Protein AF-A0A2N1LAY5-F1 (afdb_monomer_lite)

Structure (mmCIF, N/CA/C/O backbone):
data_AF-A0A2N1LAY5-F1
#
_entry.id   AF-A0A2N1LAY5-F1
#
loop_
_atom_site.group_PDB
_atom_site.id
_atom_site.type_symbol
_atom_site.label_atom_id
_atom_site.label_alt_id
_atom_site.label_comp_id
_atom_site.label_asym_id
_atom_site.label_entity_id
_atom_site.label_seq_id
_atom_site.pdbx_PDB_ins_code
_atom_site.Cartn_x
_atom_site.Cartn_y
_atom_site.Cartn_z
_atom_site.occupancy
_atom_site.B_iso_or_equiv
_atom_site.auth_seq_id
_atom_site.auth_comp_id
_atom_site.auth_asym_id
_atom_site.auth_atom_id
_atom_site.pdbx_PDB_model_num
ATOM 1 N N . MET A 1 1 ? -2.493 32.614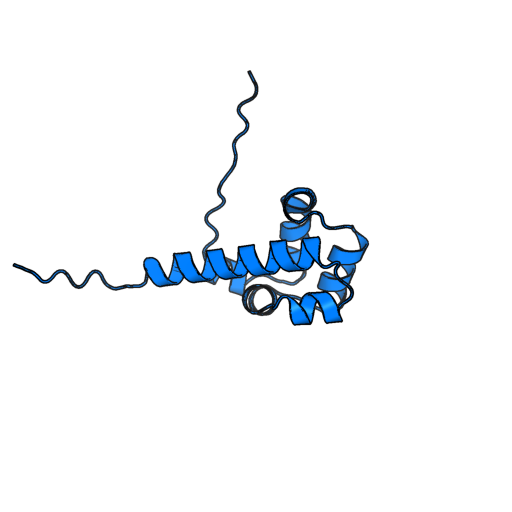 -8.424 1.00 39.72 1 MET A N 1
ATOM 2 C CA . MET A 1 1 ? -3.394 31.783 -9.249 1.00 39.72 1 MET A CA 1
ATOM 3 C C . MET A 1 1 ? -2.814 30.390 -9.194 1.00 39.72 1 MET A C 1
ATOM 5 O O . MET A 1 1 ? -1.848 30.111 -9.893 1.00 39.72 1 MET A O 1
ATOM 9 N N . ASP A 1 2 ? -3.304 29.595 -8.252 1.00 38.09 2 ASP A N 1
ATOM 10 C CA . ASP A 1 2 ? -2.724 28.301 -7.916 1.00 38.09 2 ASP A CA 1
ATOM 11 C C . ASP A 1 2 ? -3.107 27.286 -8.988 1.00 38.09 2 ASP A C 1
ATOM 13 O O . ASP A 1 2 ? -4.271 26.917 -9.142 1.00 38.09 2 ASP A O 1
ATOM 17 N N . ALA A 1 3 ? -2.117 26.864 -9.770 1.00 45.06 3 ALA A N 1
ATOM 18 C CA . ALA A 1 3 ? -2.261 25.723 -10.649 1.00 45.06 3 ALA A CA 1
ATOM 19 C C . ALA A 1 3 ? -2.268 24.468 -9.770 1.00 45.06 3 ALA A C 1
ATOM 21 O O . ALA A 1 3 ? -1.220 23.993 -9.332 1.00 45.06 3 ALA A O 1
ATOM 22 N N . SER A 1 4 ? -3.457 23.933 -9.488 1.00 46.53 4 SER A N 1
ATOM 23 C CA . SER A 1 4 ? -3.603 22.557 -9.019 1.00 46.53 4 SER A CA 1
ATOM 24 C C . SER A 1 4 ? -3.133 21.622 -10.129 1.00 46.53 4 SER A C 1
ATOM 26 O O . SER A 1 4 ? -3.915 21.158 -10.958 1.00 46.53 4 SER A O 1
ATOM 28 N N . THR A 1 5 ? -1.832 21.357 -10.164 1.00 37.12 5 THR A N 1
ATOM 29 C CA . THR A 1 5 ? -1.259 20.317 -11.008 1.00 37.12 5 THR A CA 1
ATOM 30 C C . THR A 1 5 ? -1.666 18.979 -10.404 1.00 37.12 5 THR A C 1
ATOM 32 O O . THR A 1 5 ? -0.993 18.434 -9.533 1.00 37.12 5 THR A O 1
ATOM 35 N N . SER A 1 6 ? -2.814 18.458 -10.840 1.00 44.81 6 SER A N 1
ATOM 36 C CA . SER A 1 6 ? -3.151 17.044 -10.693 1.00 44.81 6 SER A CA 1
ATOM 37 C C . SER A 1 6 ? -2.168 16.260 -11.560 1.00 44.81 6 SER A C 1
ATOM 39 O O . SER A 1 6 ? -2.415 15.989 -12.735 1.00 44.81 6 SER A O 1
ATOM 41 N N . THR A 1 7 ? -0.985 15.983 -11.015 1.00 39.00 7 THR A N 1
ATOM 42 C CA . THR A 1 7 ? 0.030 15.170 -11.679 1.00 39.00 7 THR A CA 1
ATOM 43 C C . THR A 1 7 ? -0.504 13.745 -11.737 1.00 39.00 7 THR A C 1
ATOM 45 O O . THR A 1 7 ? -0.444 12.987 -10.762 1.00 39.00 7 THR A O 1
ATOM 48 N N . HIS A 1 8 ? -1.073 13.388 -12.885 1.00 46.09 8 HIS A N 1
ATOM 49 C CA . HIS A 1 8 ? -1.383 12.013 -13.240 1.00 46.09 8 HIS A CA 1
ATOM 50 C C . HIS A 1 8 ? -0.041 11.309 -13.476 1.00 46.09 8 HIS A C 1
ATOM 52 O O . HIS A 1 8 ? 0.462 11.255 -14.595 1.00 46.09 8 HIS A O 1
ATOM 58 N N . VAL A 1 9 ? 0.610 10.880 -12.391 1.00 53.88 9 VAL A N 1
ATOM 59 C CA . VAL A 1 9 ? 1.895 10.178 -12.454 1.00 53.88 9 VAL A CA 1
ATOM 60 C C . VAL A 1 9 ? 1.638 8.868 -13.191 1.00 53.88 9 VAL A C 1
ATOM 62 O O . VAL A 1 9 ? 0.967 7.981 -12.667 1.00 53.88 9 VAL A O 1
ATOM 65 N N . ASN A 1 10 ? 2.090 8.788 -14.439 1.00 59.22 10 ASN A N 1
ATOM 66 C CA . ASN A 1 10 ? 2.021 7.570 -15.231 1.00 59.22 10 ASN A CA 1
ATOM 67 C C . ASN A 1 10 ? 3.197 6.691 -14.784 1.00 59.22 10 ASN A C 1
ATOM 69 O O . ASN A 1 10 ? 4.321 6.854 -15.253 1.00 59.22 10 ASN A O 1
ATOM 73 N N . LEU A 1 11 ? 2.967 5.874 -13.756 1.00 70.25 11 LEU A N 1
ATOM 74 C CA . LEU A 1 11 ? 3.947 4.912 -13.263 1.00 70.25 11 LEU A CA 1
ATOM 75 C C . LEU A 1 11 ? 3.851 3.659 -14.131 1.00 70.25 11 LEU A C 1
ATOM 77 O O . LEU A 1 11 ? 2.778 3.068 -14.230 1.00 70.25 11 LEU A O 1
ATOM 81 N N . SER A 1 12 ? 4.955 3.237 -14.751 1.00 80.88 12 SER A N 1
ATOM 82 C CA . SER A 1 12 ? 4.965 1.939 -15.428 1.00 80.88 12 SER A CA 1
ATOM 83 C C . SER A 1 12 ? 4.893 0.811 -14.398 1.00 80.88 12 SER A C 1
ATOM 85 O O . SER A 1 12 ? 5.490 0.902 -13.321 1.00 80.88 12 SER A O 1
ATOM 87 N N . VAL A 1 13 ? 4.188 -0.271 -14.737 1.00 80.81 13 VAL A N 1
ATOM 88 C CA . VAL A 1 13 ? 4.102 -1.474 -13.893 1.00 80.81 13 VAL A CA 1
ATOM 89 C C . VAL A 1 13 ? 5.493 -2.017 -13.570 1.00 80.81 13 VAL A C 1
ATOM 91 O O . VAL A 1 13 ? 5.762 -2.295 -12.410 1.00 80.81 13 VAL A O 1
ATOM 94 N N . GLU A 1 14 ?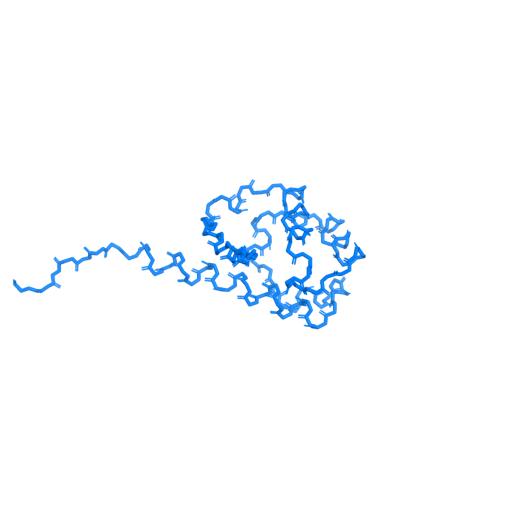 6.404 -2.059 -14.545 1.00 82.81 14 GLU A N 1
ATOM 95 C CA . GLU A 1 14 ? 7.793 -2.502 -14.349 1.00 82.81 14 GLU A CA 1
ATOM 96 C C . GLU A 1 14 ? 8.527 -1.687 -13.270 1.00 82.81 14 GLU A C 1
ATOM 98 O O . GLU A 1 14 ? 9.215 -2.249 -12.418 1.00 82.81 14 GLU A O 1
ATOM 103 N N . THR A 1 15 ? 8.325 -0.363 -13.245 1.00 86.81 15 THR A N 1
ATOM 104 C CA . THR A 1 15 ? 8.911 0.494 -12.204 1.00 86.81 15 THR A CA 1
ATOM 105 C C . THR A 1 15 ? 8.371 0.119 -10.830 1.00 86.81 15 THR A C 1
ATOM 107 O O . THR A 1 15 ? 9.142 0.001 -9.879 1.00 86.81 15 THR A O 1
ATOM 110 N N . VAL A 1 16 ? 7.052 -0.069 -10.725 1.00 88.81 16 VAL A N 1
ATOM 111 C CA . VAL A 1 16 ? 6.397 -0.396 -9.455 1.00 88.81 16 VAL A CA 1
ATOM 112 C C . VAL A 1 16 ? 6.767 -1.803 -8.999 1.00 88.81 16 VAL A C 1
ATOM 114 O O . VAL A 1 16 ? 7.024 -1.973 -7.818 1.00 88.81 16 VAL A O 1
ATOM 117 N N . GLU A 1 17 ? 6.878 -2.795 -9.886 1.00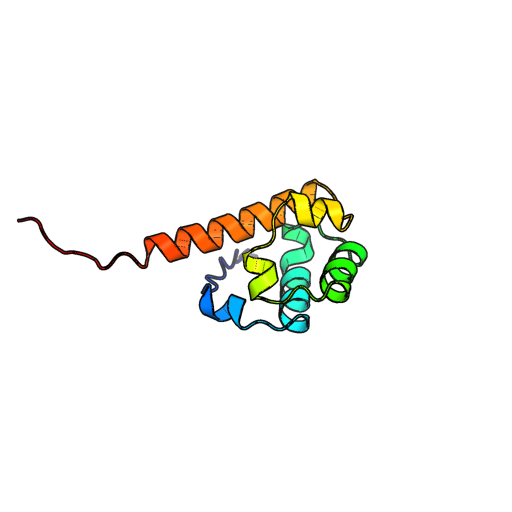 91.25 17 GLU A N 1
ATOM 118 C CA . GLU A 1 17 ? 7.303 -4.158 -9.529 1.00 91.25 17 GLU A CA 1
ATOM 119 C C . GLU A 1 17 ? 8.670 -4.187 -8.834 1.00 91.25 17 GLU A C 1
ATOM 121 O O . GLU A 1 17 ? 8.874 -4.983 -7.913 1.00 91.25 17 GLU A O 1
ATOM 126 N N . GLY A 1 18 ? 9.586 -3.308 -9.251 1.00 92.94 18 GLY A N 1
ATOM 127 C CA . GLY A 1 18 ? 10.925 -3.174 -8.677 1.00 92.94 18 GLY A CA 1
ATOM 128 C C . GLY A 1 18 ? 10.982 -2.449 -7.328 1.00 92.94 18 GLY A C 1
ATOM 129 O O . GLY A 1 18 ? 12.058 -2.351 -6.737 1.00 92.94 18 GLY A O 1
ATOM 130 N N . TRP A 1 19 ? 9.865 -1.921 -6.820 1.00 96.12 19 TRP A N 1
ATOM 131 C CA . TRP A 1 19 ? 9.860 -1.156 -5.575 1.00 96.12 19 TRP A CA 1
ATOM 132 C C . TRP A 1 19 ? 10.163 -2.013 -4.349 1.00 96.12 19 TRP A C 1
ATOM 134 O O . TRP A 1 19 ? 9.559 -3.062 -4.110 1.00 96.12 19 TRP A O 1
ATOM 144 N N . SER A 1 20 ? 11.050 -1.496 -3.500 1.00 97.88 20 SER A N 1
ATOM 145 C CA . SER A 1 20 ? 11.221 -2.000 -2.140 1.00 97.88 20 SER A CA 1
ATOM 146 C C . SER A 1 20 ? 10.022 -1.626 -1.256 1.00 97.88 20 SER A C 1
ATOM 148 O O . SER A 1 20 ? 9.217 -0.759 -1.600 1.00 97.88 20 SER A O 1
ATOM 150 N N . VAL A 1 21 ? 9.939 -2.226 -0.066 1.00 97.88 21 VAL A N 1
ATOM 151 C CA . VAL A 1 21 ? 8.945 -1.854 0.960 1.00 97.88 21 VAL A CA 1
ATOM 152 C C . VAL A 1 21 ? 9.036 -0.362 1.315 1.00 97.88 21 VAL A C 1
ATOM 154 O O . VAL A 1 21 ? 8.017 0.301 1.503 1.00 97.88 21 VAL A O 1
ATOM 157 N N . VAL A 1 22 ? 10.254 0.193 1.343 1.00 97.81 22 VAL A N 1
ATOM 158 C CA . VAL A 1 22 ? 10.492 1.619 1.616 1.00 97.81 22 VAL A CA 1
ATOM 159 C C . VAL A 1 22 ? 9.887 2.487 0.514 1.00 97.81 22 VAL A C 1
ATOM 161 O O . VAL A 1 22 ? 9.189 3.452 0.815 1.00 97.81 22 VAL A O 1
ATOM 164 N N . ASN A 1 23 ? 10.068 2.110 -0.755 1.00 97.00 23 ASN A N 1
ATOM 165 C CA . ASN A 1 23 ? 9.504 2.866 -1.875 1.00 97.00 23 ASN A CA 1
ATOM 166 C C . ASN A 1 23 ? 7.969 2.811 -1.890 1.00 97.00 23 ASN A C 1
ATOM 168 O O . ASN A 1 23 ? 7.325 3.833 -2.123 1.00 97.00 23 ASN A O 1
ATOM 172 N N . VAL A 1 24 ? 7.369 1.656 -1.573 1.00 96.88 24 VAL A N 1
ATOM 173 C CA . VAL A 1 24 ? 5.906 1.541 -1.421 1.00 96.88 24 VAL A CA 1
ATOM 174 C C . VAL A 1 24 ? 5.410 2.456 -0.302 1.00 96.88 24 VAL A C 1
ATOM 176 O O . VAL A 1 24 ? 4.447 3.198 -0.492 1.00 96.88 24 VAL A O 1
ATOM 179 N N . LYS A 1 25 ? 6.082 2.470 0.852 1.00 97.62 25 LYS A N 1
ATOM 180 C CA . LYS A 1 25 ? 5.743 3.372 1.961 1.00 97.62 25 LYS A CA 1
ATOM 181 C C . LYS A 1 25 ? 5.836 4.844 1.566 1.00 97.62 25 LYS A C 1
ATOM 183 O O . LYS A 1 25 ? 4.938 5.617 1.898 1.00 97.62 25 LYS A O 1
ATOM 188 N N . GLU A 1 26 ? 6.907 5.258 0.898 1.00 96.75 26 GLU A N 1
ATOM 189 C CA . GLU A 1 26 ? 7.073 6.636 0.419 1.00 96.75 26 GLU A CA 1
ATOM 190 C C . GLU A 1 26 ? 5.956 7.022 -0.553 1.00 96.75 26 GLU A C 1
ATOM 192 O O . GLU A 1 26 ? 5.342 8.083 -0.408 1.00 96.75 26 GLU A O 1
ATOM 197 N N . PHE A 1 27 ? 5.616 6.126 -1.480 1.00 95.00 27 PHE A N 1
ATOM 198 C CA . PHE A 1 27 ? 4.508 6.323 -2.404 1.00 95.00 27 PHE A CA 1
ATOM 199 C C . PHE A 1 27 ? 3.172 6.492 -1.669 1.00 95.00 27 PHE A C 1
ATOM 201 O O . PHE A 1 27 ? 2.465 7.478 -1.898 1.00 95.00 27 PHE A O 1
ATOM 208 N N . LEU A 1 28 ? 2.842 5.587 -0.745 1.00 95.94 28 LEU A N 1
ATOM 209 C CA . LEU A 1 28 ? 1.614 5.661 0.051 1.00 95.94 28 LEU A CA 1
ATOM 210 C C . LEU A 1 28 ? 1.550 6.943 0.886 1.00 95.94 28 LEU A C 1
ATOM 212 O O . LEU A 1 28 ? 0.485 7.548 0.982 1.00 95.94 28 LEU A O 1
ATOM 216 N N . ASN A 1 29 ? 2.680 7.403 1.430 1.00 96.75 29 ASN A N 1
ATOM 217 C CA . ASN A 1 29 ? 2.764 8.690 2.120 1.00 96.75 29 ASN A CA 1
ATOM 218 C C . ASN A 1 29 ? 2.499 9.869 1.179 1.00 96.75 29 ASN A C 1
ATOM 220 O O . ASN A 1 29 ? 1.722 10.757 1.524 1.00 96.75 29 ASN A O 1
ATOM 224 N N . SER A 1 30 ? 3.076 9.859 -0.025 1.00 94.88 30 SER A N 1
ATOM 225 C CA . SER A 1 30 ? 2.866 10.913 -1.032 1.00 94.88 30 SER A CA 1
ATOM 226 C C . SER A 1 30 ? 1.419 10.996 -1.542 1.00 94.88 30 SER A C 1
ATOM 228 O O . SER A 1 30 ? 0.984 12.035 -2.038 1.00 94.88 30 SER A O 1
ATOM 230 N N . LYS A 1 31 ? 0.659 9.901 -1.418 1.00 93.00 31 LYS A N 1
ATOM 231 C CA . LYS A 1 31 ? -0.750 9.776 -1.824 1.00 93.00 31 LYS A CA 1
ATOM 232 C C . LYS A 1 31 ? -1.685 9.542 -0.637 1.00 93.00 31 LYS A C 1
ATOM 234 O O . LYS A 1 31 ? -2.805 9.066 -0.825 1.00 93.00 31 LYS A O 1
ATOM 239 N N . ARG A 1 32 ? -1.251 9.892 0.577 1.00 94.00 32 ARG A N 1
ATOM 240 C CA . ARG A 1 32 ? -1.985 9.620 1.819 1.00 94.00 32 ARG A CA 1
ATOM 241 C C . ARG A 1 32 ? -3.427 10.108 1.754 1.00 94.00 32 ARG A C 1
ATOM 243 O O . ARG A 1 32 ? -4.339 9.319 1.989 1.00 94.00 32 ARG A O 1
ATOM 250 N N . ASP A 1 33 ? -3.626 11.368 1.378 1.00 94.12 33 ASP A N 1
ATOM 251 C CA . ASP A 1 33 ? -4.953 11.990 1.329 1.00 94.12 33 ASP A CA 1
ATOM 252 C C . ASP A 1 33 ? -5.828 11.377 0.231 1.00 94.12 33 ASP A C 1
ATOM 254 O O . ASP A 1 33 ? -7.013 11.120 0.445 1.00 94.12 33 ASP A O 1
ATOM 258 N N . TYR A 1 34 ? -5.222 11.047 -0.915 1.00 93.06 34 TYR A N 1
ATOM 259 C CA . TYR A 1 34 ? -5.898 10.384 -2.032 1.00 93.06 34 TYR A CA 1
ATOM 260 C C . TYR A 1 34 ? -6.453 9.011 -1.629 1.00 93.06 34 TYR A C 1
ATOM 262 O O . TYR A 1 34 ? -7.588 8.671 -1.962 1.00 93.06 34 TYR A O 1
ATOM 270 N N . PHE A 1 35 ? -5.679 8.232 -0.872 1.00 95.44 35 PHE A N 1
ATOM 271 C CA . PHE A 1 35 ? -6.128 6.942 -0.350 1.00 95.44 35 PHE A CA 1
ATOM 272 C C . PHE A 1 35 ? -6.901 7.054 0.971 1.00 95.44 35 PHE A C 1
ATOM 274 O O . PHE A 1 35 ? -7.534 6.082 1.376 1.00 95.44 35 PHE A O 1
ATOM 281 N N . SER A 1 36 ? -6.902 8.224 1.616 1.00 96.81 36 SER A N 1
ATOM 282 C CA . SER A 1 36 ? -7.442 8.456 2.964 1.00 96.81 36 SER A CA 1
ATOM 283 C C . SER A 1 36 ? -6.801 7.562 4.042 1.00 96.81 36 SER A C 1
ATOM 285 O O . SER A 1 36 ? -7.478 7.088 4.958 1.00 96.81 36 SER A O 1
ATOM 287 N N . LEU A 1 37 ? -5.494 7.316 3.918 1.00 96.56 37 LEU A N 1
ATOM 288 C CA . LEU A 1 37 ? -4.722 6.456 4.820 1.00 96.56 37 LEU A CA 1
ATOM 289 C C . LEU A 1 37 ? -4.305 7.180 6.104 1.00 96.56 37 LEU A C 1
ATOM 291 O O . LEU A 1 37 ? -3.944 8.355 6.091 1.00 96.56 37 LEU A O 1
ATOM 295 N N . SER A 1 38 ? -4.289 6.443 7.209 1.00 97.12 38 SER A N 1
ATOM 296 C CA . SER A 1 38 ? -3.632 6.840 8.459 1.00 97.12 38 SER A CA 1
ATOM 297 C C . SER A 1 38 ? -2.175 6.363 8.517 1.00 97.12 38 SER A C 1
ATOM 299 O O . SER A 1 38 ? -1.794 5.414 7.829 1.00 97.12 38 SER A O 1
ATOM 301 N N . ASP A 1 39 ? -1.369 6.968 9.398 1.00 97.31 39 ASP A N 1
ATOM 302 C CA . ASP A 1 39 ? -0.003 6.500 9.688 1.00 97.31 39 ASP A CA 1
ATOM 303 C C . ASP A 1 39 ? 0.022 5.027 10.119 1.00 97.31 39 ASP A C 1
ATOM 305 O O . ASP A 1 39 ? 0.905 4.270 9.719 1.00 97.31 39 ASP A O 1
ATOM 309 N N . THR A 1 40 ? -0.981 4.601 10.892 1.00 97.69 40 THR A N 1
ATOM 310 C CA . THR A 1 40 ? -1.133 3.210 11.328 1.00 97.69 40 THR A CA 1
ATOM 311 C C . THR A 1 40 ? -1.332 2.267 10.146 1.00 97.69 40 THR A C 1
ATOM 313 O O . THR A 1 40 ? -0.668 1.238 10.078 1.00 97.69 40 THR A O 1
ATOM 316 N N . GLU A 1 41 ? -2.204 2.614 9.196 1.00 97.94 41 GLU A N 1
ATOM 317 C CA . GLU A 1 41 ? -2.467 1.785 8.011 1.00 97.94 41 GLU A CA 1
ATOM 318 C C . GLU A 1 41 ? -1.227 1.682 7.108 1.00 97.94 41 GLU A C 1
ATOM 320 O O . GLU A 1 41 ? -0.912 0.598 6.621 1.00 97.94 41 GLU A O 1
ATOM 325 N N . ILE A 1 42 ? -0.462 2.766 6.948 1.00 97.81 42 ILE A N 1
ATOM 326 C CA . ILE A 1 42 ? 0.812 2.738 6.208 1.00 97.81 42 ILE A CA 1
ATOM 327 C C . ILE A 1 42 ? 1.844 1.860 6.932 1.00 97.81 42 ILE A C 1
ATOM 329 O O . ILE A 1 42 ? 2.500 1.029 6.304 1.00 97.81 42 ILE A O 1
ATOM 333 N N . GLY A 1 43 ? 1.954 1.996 8.256 1.00 97.75 43 GLY A N 1
ATOM 334 C CA . GLY A 1 43 ? 2.851 1.179 9.075 1.00 97.75 43 GLY A CA 1
ATOM 335 C C . GLY A 1 43 ? 2.495 -0.311 9.060 1.00 97.75 43 GLY A C 1
ATOM 336 O O . GLY A 1 43 ? 3.388 -1.153 9.096 1.00 97.75 43 GLY A O 1
ATOM 337 N N . ILE A 1 44 ? 1.210 -0.660 8.949 1.00 97.50 44 ILE A N 1
ATOM 338 C CA . ILE A 1 44 ? 0.759 -2.047 8.767 1.00 97.50 44 ILE A CA 1
ATOM 339 C C . ILE A 1 44 ? 1.296 -2.618 7.450 1.00 97.50 44 ILE A C 1
ATOM 341 O O . ILE A 1 44 ? 1.825 -3.728 7.452 1.00 97.50 44 ILE A O 1
ATOM 345 N N . LEU A 1 45 ? 1.194 -1.879 6.343 1.00 97.19 45 LEU A N 1
ATOM 346 C CA . LEU A 1 45 ? 1.675 -2.343 5.036 1.00 97.19 45 LEU A CA 1
ATOM 347 C C . LEU A 1 45 ? 3.205 -2.479 5.011 1.00 97.19 45 LEU A C 1
ATOM 349 O O . LEU A 1 45 ? 3.725 -3.480 4.521 1.00 97.19 45 LEU A O 1
ATOM 353 N N . GLU A 1 46 ? 3.924 -1.536 5.623 1.00 97.94 46 GLU A N 1
ATOM 354 C CA . GLU A 1 46 ? 5.377 -1.638 5.813 1.00 97.94 46 GLU A CA 1
ATOM 355 C C . GLU A 1 46 ? 5.752 -2.871 6.651 1.00 97.94 46 GLU A C 1
ATOM 357 O O . GLU A 1 46 ? 6.599 -3.666 6.245 1.00 97.94 46 GLU A O 1
ATOM 362 N N . LYS A 1 47 ? 5.093 -3.075 7.798 1.00 97.88 47 LYS A N 1
ATOM 363 C CA . LYS A 1 47 ? 5.370 -4.194 8.712 1.00 97.88 47 LYS A CA 1
ATOM 364 C C . LYS A 1 47 ? 5.090 -5.560 8.080 1.00 97.88 47 LYS A C 1
ATOM 366 O O . LYS A 1 47 ? 5.782 -6.522 8.403 1.00 97.88 47 LYS A O 1
ATOM 371 N N . ASN A 1 48 ? 4.095 -5.649 7.199 1.00 97.38 48 ASN A N 1
ATOM 372 C CA . ASN A 1 48 ? 3.787 -6.870 6.447 1.00 97.38 48 ASN A CA 1
ATOM 373 C C . ASN A 1 48 ? 4.679 -7.051 5.207 1.00 97.38 48 ASN A C 1
ATOM 375 O O . ASN A 1 48 ? 4.489 -8.002 4.456 1.00 97.38 48 ASN A O 1
ATOM 379 N N . GLY A 1 49 ? 5.661 -6.170 4.992 1.00 97.31 49 GLY A N 1
ATOM 380 C CA . GLY A 1 49 ? 6.644 -6.320 3.926 1.00 97.31 49 GLY A CA 1
ATOM 381 C C . GLY A 1 49 ? 6.059 -6.142 2.528 1.00 97.31 49 GLY A C 1
ATOM 382 O O . GLY A 1 49 ? 6.563 -6.749 1.584 1.00 97.31 49 GLY A O 1
ATOM 383 N N . ILE A 1 50 ? 5.010 -5.324 2.382 1.00 97.75 50 ILE A N 1
ATOM 384 C CA . ILE A 1 50 ? 4.382 -5.069 1.083 1.00 97.75 50 ILE A CA 1
ATOM 385 C C . ILE A 1 50 ? 5.363 -4.295 0.194 1.00 97.75 50 ILE A C 1
ATOM 387 O O . ILE A 1 50 ? 5.547 -3.086 0.330 1.00 97.75 50 ILE A O 1
ATOM 391 N N . ASN A 1 51 ? 6.027 -5.028 -0.697 1.00 97.31 51 ASN A N 1
ATOM 392 C CA . ASN A 1 51 ? 6.901 -4.503 -1.740 1.00 97.31 51 ASN A CA 1
ATOM 393 C C . ASN A 1 51 ? 6.109 -4.234 -3.029 1.00 97.31 51 ASN A C 1
ATOM 395 O O . ASN A 1 51 ? 4.902 -4.450 -3.083 1.00 97.31 51 ASN A O 1
ATOM 399 N N . GLY A 1 52 ? 6.784 -3.763 -4.070 1.00 94.75 52 GLY A N 1
ATOM 400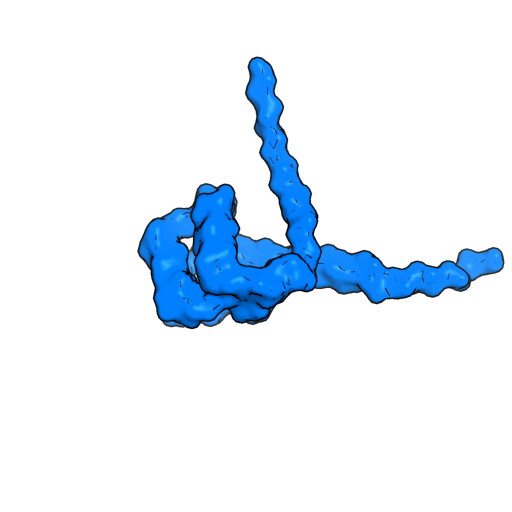 C CA . GLY A 1 52 ? 6.179 -3.396 -5.344 1.00 94.75 52 GLY A CA 1
ATOM 401 C C . GLY A 1 52 ? 5.309 -4.472 -5.990 1.00 94.75 52 GLY A C 1
ATOM 402 O O . GLY A 1 52 ? 4.149 -4.234 -6.321 1.00 94.75 52 GLY A O 1
ATOM 403 N N . ARG A 1 53 ? 5.853 -5.686 -6.114 1.00 94.38 53 ARG A N 1
ATOM 404 C CA . ARG A 1 53 ? 5.137 -6.845 -6.667 1.00 94.38 53 ARG A CA 1
ATOM 405 C C . ARG A 1 53 ? 3.910 -7.209 -5.830 1.00 94.38 53 ARG A C 1
ATOM 407 O O . ARG A 1 53 ? 2.838 -7.397 -6.389 1.00 94.38 53 ARG A O 1
ATOM 414 N N . ALA A 1 54 ? 4.054 -7.257 -4.505 1.00 95.88 54 ALA A N 1
ATOM 415 C CA . ALA A 1 54 ? 2.933 -7.525 -3.605 1.00 95.88 54 ALA A CA 1
ATOM 416 C C . ALA A 1 54 ? 1.875 -6.412 -3.667 1.00 95.88 54 ALA A C 1
ATOM 418 O O . ALA A 1 54 ? 0.686 -6.691 -3.643 1.00 95.88 54 ALA A O 1
ATOM 419 N N . PHE A 1 55 ? 2.296 -5.152 -3.789 1.00 95.62 55 PHE A N 1
ATOM 420 C CA . PHE A 1 55 ? 1.401 -4.006 -3.919 1.00 95.62 55 PHE A CA 1
ATOM 421 C C . PHE A 1 55 ? 0.579 -4.054 -5.211 1.00 95.62 55 PHE A C 1
ATOM 423 O O . PHE A 1 55 ? -0.592 -3.692 -5.196 1.00 95.62 55 PHE A O 1
ATOM 430 N N . LEU A 1 56 ? 1.166 -4.511 -6.318 1.00 93.00 56 LEU A N 1
ATOM 431 C CA . LEU A 1 56 ? 0.459 -4.662 -7.591 1.00 93.00 56 LEU A CA 1
ATOM 432 C C . LEU A 1 56 ? -0.520 -5.841 -7.613 1.00 93.00 56 LEU A C 1
ATOM 434 O O . LEU A 1 56 ? -1.456 -5.821 -8.403 1.00 93.00 56 LEU A O 1
ATOM 438 N N . ASP A 1 57 ? -0.330 -6.844 -6.761 1.00 93.06 57 ASP A N 1
ATOM 439 C CA . ASP A 1 57 ? -1.227 -8.005 -6.668 1.00 93.06 57 ASP A CA 1
ATOM 440 C C . ASP A 1 57 ? -2.247 -7.876 -5.521 1.00 93.06 57 ASP A C 1
ATOM 442 O O . ASP A 1 57 ? -3.126 -8.719 -5.356 1.00 93.06 57 ASP A O 1
ATOM 446 N N . ILE A 1 58 ? -2.156 -6.808 -4.718 1.00 94.69 58 ILE A N 1
ATOM 447 C CA . ILE A 1 58 ? -2.921 -6.703 -3.477 1.00 94.69 58 ILE A CA 1
ATOM 448 C C . ILE A 1 58 ? -4.424 -6.564 -3.731 1.00 94.69 58 ILE A C 1
ATOM 450 O O . ILE A 1 58 ? -4.907 -5.691 -4.465 1.00 94.69 58 ILE A O 1
ATOM 454 N N . THR A 1 59 ? -5.194 -7.392 -3.040 1.00 95.38 59 THR A N 1
ATOM 455 C CA . THR A 1 59 ? -6.653 -7.381 -3.105 1.00 95.38 59 THR A CA 1
ATOM 456 C C . THR A 1 59 ? -7.270 -6.537 -1.992 1.00 95.38 59 THR A C 1
ATOM 458 O O . THR A 1 59 ? -6.677 -6.255 -0.945 1.00 95.38 59 THR A O 1
ATOM 461 N N . LYS A 1 60 ? -8.527 -6.131 -2.196 1.00 96.81 60 LYS A N 1
ATOM 462 C CA . LYS A 1 60 ? -9.309 -5.440 -1.161 1.00 96.81 60 LYS A CA 1
ATOM 463 C C . LYS A 1 60 ? -9.478 -6.337 0.072 1.00 96.81 60 LYS A C 1
ATOM 465 O O . LYS A 1 60 ? -9.438 -5.844 1.194 1.00 96.81 60 LYS A O 1
ATOM 470 N N . GLU A 1 61 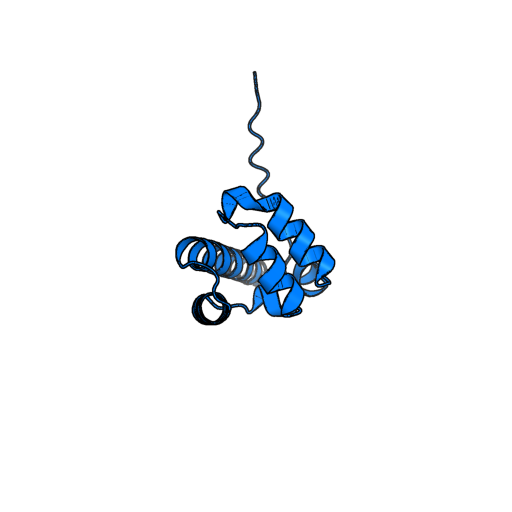? -9.695 -7.630 -0.135 1.00 97.62 61 GLU A N 1
ATOM 471 C CA . GLU A 1 61 ? -9.888 -8.639 0.905 1.00 97.62 61 GLU A CA 1
ATOM 472 C C . GLU A 1 61 ? -8.630 -8.806 1.768 1.00 97.62 61 GLU A C 1
ATOM 474 O O . GLU A 1 61 ? -8.735 -8.810 2.996 1.00 97.62 61 GLU A O 1
ATOM 479 N N . GLU A 1 62 ? -7.445 -8.844 1.157 1.00 97.19 62 GLU A N 1
ATOM 480 C CA . GLU A 1 62 ? -6.174 -8.875 1.890 1.00 97.19 62 GLU A CA 1
ATOM 481 C C . GLU A 1 62 ? -5.971 -7.600 2.709 1.00 97.19 62 GLU A C 1
ATOM 483 O O . GLU A 1 62 ? -5.664 -7.680 3.897 1.00 97.19 62 GLU A O 1
ATOM 488 N N . LEU A 1 63 ? -6.237 -6.421 2.138 1.00 97.56 63 LEU A N 1
ATOM 489 C CA . LEU A 1 63 ? -6.165 -5.153 2.874 1.00 97.56 63 LEU A CA 1
ATOM 490 C C . LEU A 1 63 ? -7.085 -5.147 4.106 1.00 97.56 63 LEU A C 1
ATOM 492 O O . LEU A 1 63 ? -6.666 -4.738 5.189 1.00 97.56 63 LEU A O 1
ATOM 496 N N . LEU A 1 64 ? -8.315 -5.651 3.968 1.00 97.69 64 LEU A N 1
ATOM 497 C CA . LEU A 1 64 ? -9.242 -5.799 5.094 1.00 97.69 64 LEU A CA 1
ATOM 498 C C . LEU A 1 64 ? -8.709 -6.782 6.148 1.00 97.69 64 LEU A C 1
ATOM 500 O O . LEU A 1 64 ? -8.813 -6.500 7.340 1.00 97.69 64 LEU A O 1
ATOM 504 N N . SER A 1 65 ? -8.104 -7.898 5.727 1.00 97.38 65 SER A N 1
ATOM 505 C CA . SER A 1 65 ? -7.494 -8.879 6.640 1.00 97.38 65 SER A CA 1
ATOM 506 C C . SER A 1 65 ? -6.308 -8.307 7.430 1.00 97.38 65 SER A C 1
ATOM 508 O O . SER A 1 65 ? -6.064 -8.708 8.567 1.00 97.38 65 SER A O 1
ATOM 510 N N . LEU A 1 66 ? -5.625 -7.306 6.865 1.00 96.00 66 LEU A N 1
ATOM 511 C CA . LEU A 1 66 ? -4.559 -6.547 7.517 1.00 96.00 66 LEU A CA 1
ATOM 512 C C . LEU A 1 66 ? -5.080 -5.433 8.443 1.00 96.00 66 LEU A C 1
ATOM 514 O O . LEU A 1 66 ? -4.281 -4.680 8.990 1.00 96.00 66 LEU A O 1
ATOM 518 N N . ASN A 1 67 ? -6.395 -5.322 8.659 1.00 96.06 67 ASN A N 1
ATOM 519 C CA . ASN A 1 67 ? -7.049 -4.231 9.394 1.00 96.06 67 ASN A CA 1
ATOM 520 C C . ASN A 1 67 ? -6.927 -2.845 8.732 1.00 96.06 67 ASN A C 1
ATOM 522 O O . ASN A 1 67 ? -7.049 -1.823 9.412 1.00 96.06 67 ASN A O 1
ATOM 526 N N . VAL A 1 68 ? -6.741 -2.776 7.411 1.00 97.31 68 VAL A N 1
ATOM 527 C CA . VAL A 1 68 ? -6.934 -1.520 6.671 1.00 97.31 68 VAL A CA 1
ATOM 528 C C . VAL A 1 68 ? -8.430 -1.257 6.538 1.00 97.31 68 VAL A C 1
ATOM 530 O O . VAL A 1 68 ? -9.206 -2.153 6.198 1.00 97.31 68 VAL A O 1
ATOM 533 N N . ARG A 1 69 ? -8.872 -0.023 6.801 1.00 97.94 69 ARG A N 1
ATOM 534 C CA . ARG A 1 69 ? -10.302 0.307 6.747 1.00 97.94 69 ARG A CA 1
ATOM 535 C C . ARG A 1 69 ? -10.853 0.151 5.329 1.00 97.94 69 ARG A C 1
ATOM 537 O O . ARG A 1 69 ? -10.160 0.348 4.333 1.00 97.94 69 ARG A O 1
ATOM 544 N N . LEU A 1 70 ? -12.156 -0.122 5.237 1.00 97.81 70 LEU A N 1
ATOM 545 C CA . LEU A 1 70 ? -12.838 -0.412 3.971 1.00 97.81 70 LEU A CA 1
ATOM 546 C C . LEU A 1 70 ? -12.685 0.688 2.907 1.00 97.81 70 LEU A C 1
ATOM 548 O O . LEU A 1 70 ? -12.548 0.370 1.728 1.00 97.81 70 LEU A O 1
ATOM 552 N N . GLY A 1 71 ? -12.724 1.964 3.304 1.00 97.44 71 GLY A N 1
ATOM 553 C CA . GLY A 1 71 ? -12.537 3.095 2.388 1.00 97.44 71 GLY A CA 1
ATOM 554 C C . GLY A 1 71 ? -11.151 3.076 1.731 1.00 97.44 71 GLY A C 1
ATOM 555 O O . GLY A 1 71 ? -11.071 2.890 0.515 1.00 97.44 71 GLY A O 1
ATOM 556 N N . PRO A 1 72 ? -10.064 3.173 2.518 1.00 97.38 72 PRO A N 1
ATOM 557 C CA . PRO A 1 72 ? -8.700 3.064 2.003 1.00 97.38 72 PRO A CA 1
ATOM 558 C C . PRO A 1 72 ? -8.428 1.774 1.224 1.00 97.38 72 PRO A C 1
ATOM 560 O O . PRO A 1 72 ? -7.842 1.826 0.143 1.00 97.38 72 PRO A O 1
ATOM 563 N N . ALA A 1 73 ? -8.935 0.631 1.698 1.00 97.88 73 ALA A N 1
ATOM 564 C CA . ALA A 1 73 ? -8.792 -0.647 1.003 1.00 97.88 73 ALA A CA 1
ATOM 565 C C . ALA A 1 73 ? -9.407 -0.623 -0.412 1.00 97.88 73 ALA A C 1
ATOM 567 O O . ALA A 1 73 ? -8.804 -1.095 -1.381 1.00 97.88 73 ALA A O 1
ATOM 568 N N . LYS A 1 74 ? -10.599 -0.027 -0.563 1.00 97.50 74 LYS A N 1
ATOM 569 C CA . LYS A 1 74 ? -11.238 0.172 -1.874 1.00 97.50 74 LYS A CA 1
ATOM 570 C C . LYS A 1 74 ? -10.452 1.133 -2.766 1.00 97.50 74 LYS A C 1
ATOM 572 O O . LYS A 1 74 ? -10.350 0.888 -3.965 1.00 97.50 74 LYS A O 1
ATOM 577 N N . ASN A 1 75 ? -9.907 2.208 -2.202 1.00 96.56 75 ASN A N 1
ATOM 578 C CA . ASN A 1 75 ? -9.162 3.205 -2.971 1.00 96.56 75 ASN A CA 1
ATOM 579 C C . ASN A 1 75 ? -7.851 2.628 -3.529 1.00 96.56 75 ASN A C 1
ATOM 581 O O . ASN A 1 75 ? -7.556 2.829 -4.707 1.00 96.56 75 ASN A O 1
ATOM 585 N N . ILE A 1 76 ? -7.104 1.869 -2.716 1.00 95.06 76 ILE A N 1
ATOM 586 C CA . ILE A 1 76 ? -5.859 1.207 -3.139 1.00 95.06 76 ILE A CA 1
ATOM 587 C C . ILE A 1 76 ? -6.144 0.143 -4.201 1.00 95.06 76 ILE A C 1
ATOM 589 O O . ILE A 1 76 ? -5.582 0.210 -5.290 1.00 95.06 76 ILE A O 1
ATOM 593 N N . SER A 1 77 ? -7.050 -0.800 -3.926 1.00 94.50 77 SER A N 1
ATOM 594 C CA . SER A 1 77 ? -7.359 -1.886 -4.873 1.00 94.50 77 SER A CA 1
ATOM 595 C C . SER A 1 77 ? -7.851 -1.359 -6.225 1.00 94.50 77 SER A C 1
ATOM 597 O O . SER A 1 77 ? -7.439 -1.848 -7.276 1.00 94.50 77 SER A O 1
ATOM 599 N N . LYS A 1 78 ? -8.672 -0.300 -6.226 1.00 93.25 78 LYS A N 1
ATOM 600 C CA . LYS A 1 78 ? -9.101 0.365 -7.463 1.00 93.25 78 LYS A CA 1
ATOM 601 C C . LYS A 1 78 ? -7.933 1.015 -8.205 1.00 93.25 78 LYS A C 1
ATOM 603 O O . LYS A 1 78 ? -7.883 0.921 -9.429 1.00 93.25 78 LYS A O 1
ATOM 608 N N . PHE A 1 79 ? -7.018 1.673 -7.494 1.00 91.25 79 PHE A N 1
ATOM 609 C CA . PHE A 1 79 ? -5.833 2.280 -8.102 1.00 91.25 79 PHE A CA 1
ATOM 610 C C . PHE A 1 79 ? -4.952 1.226 -8.777 1.00 91.25 79 PHE A C 1
ATOM 612 O O . PHE A 1 79 ? -4.606 1.382 -9.945 1.00 91.25 79 PHE A O 1
ATOM 619 N N . VAL A 1 80 ? -4.657 0.131 -8.079 1.00 89.94 80 VAL A N 1
ATOM 620 C CA . VAL A 1 80 ? -3.849 -0.978 -8.604 1.00 89.94 80 VAL A CA 1
ATOM 621 C C . VAL A 1 80 ? -4.498 -1.591 -9.849 1.00 89.94 80 VAL A C 1
ATOM 623 O O . VAL A 1 80 ? -3.853 -1.705 -10.892 1.00 89.94 80 VAL A O 1
ATOM 626 N N . ALA A 1 81 ? -5.806 -1.867 -9.801 1.00 86.06 81 ALA A N 1
ATOM 627 C CA . ALA A 1 81 ? -6.551 -2.384 -10.949 1.00 86.06 81 ALA A CA 1
ATOM 628 C C . ALA A 1 81 ? -6.506 -1.442 -12.169 1.00 86.06 81 ALA A C 1
ATOM 630 O O . ALA A 1 81 ? -6.409 -1.903 -13.308 1.00 86.06 81 ALA A O 1
ATOM 631 N N . GLN A 1 82 ? -6.551 -0.124 -11.949 1.00 82.69 82 GLN A N 1
ATOM 632 C CA . GLN A 1 82 ? -6.433 0.866 -13.023 1.00 82.69 82 GLN A CA 1
ATOM 633 C C . GLN A 1 82 ? -5.037 0.880 -13.649 1.00 82.69 82 GLN A C 1
ATOM 635 O O . GLN A 1 82 ? -4.940 0.937 -14.873 1.00 82.69 82 GLN A O 1
ATOM 640 N N . GLN A 1 83 ? -3.971 0.793 -12.848 1.00 73.19 83 GLN A N 1
ATOM 641 C CA . GLN A 1 83 ? -2.603 0.740 -13.377 1.00 73.19 83 GLN A CA 1
ATOM 642 C C . GLN A 1 83 ? -2.389 -0.511 -14.247 1.00 73.19 83 GLN A C 1
ATOM 644 O O . GLN A 1 83 ? -1.874 -0.402 -15.357 1.00 73.19 83 GLN A O 1
ATOM 649 N N . ILE A 1 84 ? -2.891 -1.674 -13.815 1.00 61.06 84 ILE A N 1
ATOM 650 C CA . ILE A 1 84 ? -2.807 -2.929 -14.586 1.00 61.06 84 ILE A CA 1
ATOM 651 C C . ILE A 1 84 ? -3.580 -2.837 -15.912 1.00 61.06 84 ILE A C 1
ATOM 653 O O . ILE A 1 84 ? -3.099 -3.295 -16.952 1.00 61.06 84 ILE A O 1
ATOM 657 N N . PHE A 1 85 ? -4.784 -2.254 -15.897 1.00 57.88 85 PHE A N 1
ATOM 658 C CA . PHE A 1 85 ? -5.628 -2.150 -17.093 1.00 57.88 85 PHE A CA 1
ATOM 659 C C . PHE A 1 85 ? -5.022 -1.230 -18.163 1.00 57.88 85 PHE A C 1
ATOM 661 O O . PHE A 1 85 ? -5.083 -1.525 -19.359 1.00 57.88 85 PHE A O 1
ATOM 668 N N . ILE A 1 86 ? -4.400 -0.135 -17.723 1.00 56.44 86 ILE A N 1
ATOM 669 C CA . ILE A 1 86 ? -3.690 0.808 -18.587 1.00 56.44 86 ILE A CA 1
ATOM 670 C C . ILE A 1 86 ? -2.513 0.086 -19.255 1.00 56.44 86 ILE A C 1
ATOM 672 O O . ILE A 1 86 ? -2.442 0.076 -20.479 1.00 56.44 86 ILE A O 1
ATOM 676 N N . THR A 1 87 ? -1.663 -0.626 -18.508 1.00 51.28 87 THR A N 1
ATOM 677 C CA . THR A 1 87 ? -0.511 -1.345 -19.088 1.00 51.28 87 THR A CA 1
ATOM 678 C C . THR A 1 87 ? -0.912 -2.425 -20.097 1.00 51.28 87 THR A C 1
ATOM 680 O O . THR A 1 87 ? -0.312 -2.497 -21.165 1.00 51.28 87 THR A O 1
ATOM 683 N N . ARG A 1 88 ? -1.980 -3.197 -19.843 1.00 53.97 88 ARG A N 1
ATOM 684 C CA . ARG A 1 88 ? -2.482 -4.193 -20.815 1.00 53.97 88 ARG A CA 1
ATOM 685 C C . ARG A 1 88 ? -3.040 -3.589 -22.104 1.00 53.97 88 ARG A C 1
ATOM 687 O O . ARG A 1 88 ? -3.081 -4.277 -23.117 1.00 53.97 88 ARG A O 1
ATOM 694 N N . SER A 1 89 ? -3.472 -2.330 -22.074 1.00 52.72 89 SER A N 1
ATOM 695 C CA . SER A 1 89 ? -3.993 -1.646 -23.263 1.00 52.72 89 SER A CA 1
ATOM 696 C C . SER A 1 89 ? -2.878 -1.092 -24.162 1.00 52.72 89 SER A C 1
ATOM 698 O O . SER A 1 89 ? -3.105 -0.922 -25.357 1.00 52.72 89 SER A O 1
ATOM 700 N N . TYR A 1 90 ? -1.681 -0.837 -23.615 1.00 50.94 90 TYR A N 1
ATOM 701 C CA . TYR A 1 90 ? -0.513 -0.359 -24.374 1.00 50.94 90 TYR A CA 1
ATOM 702 C C . TYR A 1 90 ? 0.442 -1.477 -24.825 1.00 50.94 90 TYR A C 1
ATOM 704 O O . TYR A 1 90 ? 1.311 -1.213 -25.648 1.00 50.94 90 TYR A O 1
ATOM 712 N N . ASP A 1 91 ? 0.265 -2.705 -24.327 1.00 47.97 91 ASP A N 1
ATOM 713 C CA . ASP A 1 91 ? 1.039 -3.897 -24.719 1.00 47.97 91 ASP A CA 1
ATOM 714 C C . ASP A 1 91 ? 0.319 -4.770 -25.768 1.00 47.97 91 ASP A C 1
ATOM 716 O O . ASP A 1 91 ? 0.667 -5.925 -26.006 1.00 47.97 91 ASP A O 1
ATOM 720 N N . LEU A 1 92 ? -0.711 -4.231 -26.428 1.00 43.34 92 LEU A N 1
ATOM 721 C CA . LEU A 1 92 ? -1.135 -4.808 -27.697 1.00 43.34 92 LEU A CA 1
ATOM 722 C C . LEU A 1 92 ? -0.102 -4.379 -28.746 1.00 43.34 92 LEU A C 1
ATOM 724 O O . LEU A 1 92 ? 0.019 -3.172 -28.987 1.00 43.34 92 LEU A O 1
ATOM 728 N N . PRO A 1 93 ? 0.616 -5.307 -29.417 1.00 42.66 93 PRO A N 1
ATOM 729 C CA . PRO A 1 93 ? 1.261 -4.944 -30.663 1.00 42.66 93 PRO A CA 1
ATOM 730 C C . PRO A 1 93 ? 0.150 -4.371 -31.528 1.00 42.66 93 PRO A C 1
ATOM 732 O O . PRO A 1 93 ? -0.906 -4.987 -31.696 1.00 42.66 93 PRO A O 1
ATOM 735 N N . VAL A 1 94 ? 0.360 -3.158 -32.025 1.00 49.97 94 VAL A N 1
ATOM 736 C CA . VAL A 1 94 ? -0.495 -2.581 -33.049 1.00 49.97 94 VAL A CA 1
ATOM 737 C C . VAL A 1 94 ? -0.324 -3.494 -34.263 1.00 49.97 94 VAL A C 1
ATOM 739 O O . VAL A 1 94 ? 0.541 -3.276 -35.106 1.00 49.97 94 VAL A O 1
ATOM 742 N N . CYS A 1 95 ? -1.082 -4.590 -34.316 1.00 42.50 95 CYS A N 1
ATOM 743 C CA . CYS A 1 95 ? -1.275 -5.375 -35.518 1.00 42.50 95 CYS A CA 1
ATOM 744 C C . CYS A 1 95 ? -2.062 -4.467 -36.451 1.00 42.50 95 CYS A C 1
ATOM 746 O O . CYS A 1 95 ? -3.290 -4.467 -36.482 1.00 42.50 95 CYS A O 1
ATOM 748 N N . TYR A 1 96 ? -1.314 -3.631 -37.160 1.00 47.56 96 TYR A N 1
ATOM 749 C CA . TYR A 1 96 ? -1.768 -2.898 -38.317 1.00 47.56 96 TYR A CA 1
ATOM 750 C C . TYR A 1 96 ? -2.079 -3.919 -39.414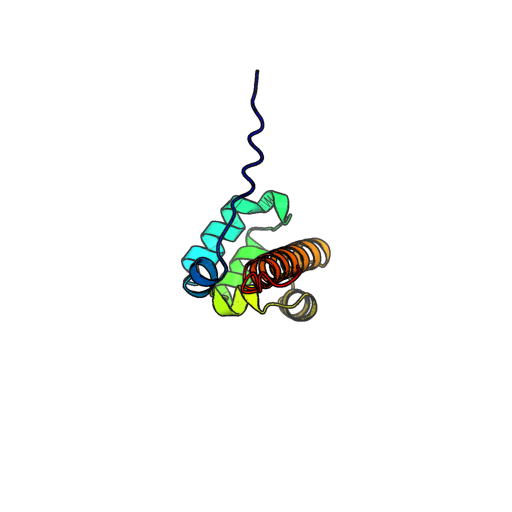 1.00 47.56 96 TYR A C 1
ATOM 752 O O . TYR A 1 96 ? -1.214 -4.293 -40.198 1.00 47.56 96 TYR A O 1
ATOM 760 N N . ILE A 1 97 ? -3.310 -4.417 -39.415 1.00 54.41 97 ILE A N 1
ATOM 761 C CA . ILE A 1 97 ? -4.032 -4.916 -40.587 1.00 54.41 97 ILE A CA 1
ATOM 762 C C . ILE A 1 97 ? -5.451 -4.402 -40.342 1.00 54.41 97 ILE A C 1
ATOM 764 O O . ILE A 1 97 ? -6.025 -4.663 -39.288 1.00 54.41 97 ILE A O 1
ATOM 768 N N . ILE A 1 98 ? -5.965 -3.479 -41.145 1.00 43.12 98 ILE A N 1
ATOM 769 C CA . ILE A 1 98 ? -6.786 -3.674 -42.352 1.00 43.12 98 ILE A CA 1
ATOM 770 C C . ILE A 1 98 ? -6.793 -2.253 -42.978 1.00 43.12 98 ILE A C 1
ATOM 772 O O . ILE A 1 98 ? -7.065 -1.299 -42.249 1.00 43.12 98 ILE A O 1
ATOM 776 N N . ILE A 1 99 ? -6.404 -1.985 -44.231 1.00 52.84 99 ILE A N 1
ATOM 777 C CA . ILE A 1 99 ? -6.816 -2.555 -45.529 1.00 52.84 99 ILE A CA 1
ATOM 778 C C . ILE A 1 99 ? -5.715 -2.296 -46.565 1.00 52.84 99 ILE A C 1
ATOM 780 O O . ILE A 1 99 ? -5.142 -1.183 -46.517 1.00 52.84 99 ILE A O 1
#

Sequence (99 aa):
MDASTSTHVNLSVETVEGWSVVNVKEFLNSKRDYFSLSDTEIGILEKNGINGRAFLDITKEELLSLNVRLGPAKNISKFVAQQIFITRSYDLPVCYIII

Foldseek 3Di:
DDPPPPPPPLDALVNLLPFWLVRVLVVCVVCCVQLVDDPVLSVLCSVVRCGSNNLLVDALVVSVVSVNDNSSSVSSRVVSVVSVVVNVVVPDPPPPDDD

Secondary structure (DSSP, 8-state):
------------HHHHHT--HHHHHHHHHHTHHHHT--HHHHHHHHHTT--HHHHHH--HHHHHHTT--HHHHHHHHHHHHHHHHHHHHH-S-------

Organism: NCBI:txid588596

InterPro domains:
  IPR001660 Sterile alpha motif domain [PF00536] (18-80)
  IPR013761 Sterile alpha motif/pointed domain superfamily [G3DSA:1.10.150.50] (13-84)
  IPR013761 Sterile alpha motif/pointed domain superfamily [SSF47769] (15-72)

pLDDT: mean 82.23, std 21.03, range [37.12, 97.94]

Radius of gyration: 15.77 Å; chains: 1; bounding box: 24×41×57 Å